Protein AF-A0A926CT12-F1 (afdb_monomer_lite)

Foldseek 3Di:
DPDQPDDDDDPVVVVVLVVLCVVPVDDPDSDPDDPVRVLVVQQVVCVVVVPVDRDDPVVVLLVVLLVCVLVVHDLVVSCSVSVHDPVRSVVSVVVSVVVNVVVVVVVD

Secondary structure (DSSP, 8-state):
---TTPPP--HHHHHHHHHHHHHH--SS-S----HHHHHHHHHHHHHHTT-SS---HHHHHHHHHHHHHHTT--HHHHHHHTT--HHHHHHHHHHHHHHHHHHHHT--

Radius of gyration: 16.95 Å; chains: 1; bounding box: 41×36×42 Å

Sequence (108 aa):
MPVQGQQELDSDWLKLFDLYMTQYSPKTTIFNCTSRNLEYILTDIGEGAGIPFKLSFEVMRWTCAVRDFRAGLEENHIRQKLGLSEISWHETGGKIRKLVEMQTKVQE

Structure (mmCIF, N/CA/C/O backbone):
data_AF-A0A926CT12-F1
#
_entry.id   AF-A0A926CT12-F1
#
loop_
_atom_site.group_PDB
_atom_site.id
_atom_site.type_symbol
_atom_site.label_atom_id
_atom_site.label_alt_id
_atom_site.label_comp_id
_atom_site.label_asym_id
_atom_site.label_entity_id
_atom_site.label_seq_id
_atom_site.pdbx_PDB_ins_code
_atom_site.Cartn_x
_atom_site.Cartn_y
_atom_site.Cartn_z
_atom_site.occupancy
_atom_site.B_iso_or_equiv
_atom_site.auth_seq_id
_atom_site.auth_comp_id
_atom_site.auth_asym_id
_atom_site.auth_atom_id
_atom_site.pdbx_PDB_model_num
ATOM 1 N N . MET A 1 1 ? 12.050 -24.743 5.862 1.00 34.19 1 MET A N 1
ATOM 2 C CA . MET A 1 1 ? 12.026 -23.396 6.473 1.00 34.19 1 MET A CA 1
ATOM 3 C C . MET A 1 1 ? 10.864 -22.639 5.856 1.00 34.19 1 MET A C 1
ATOM 5 O O . MET A 1 1 ? 10.778 -22.675 4.634 1.00 34.19 1 MET A O 1
ATOM 9 N N . PRO A 1 2 ? 9.945 -22.041 6.632 1.00 34.25 2 PRO A N 1
ATOM 10 C CA . PRO A 1 2 ? 8.877 -21.245 6.045 1.00 34.25 2 PRO A CA 1
ATOM 11 C C . PRO A 1 2 ? 9.502 -19.988 5.436 1.00 34.25 2 PRO A C 1
ATOM 13 O O . PRO A 1 2 ? 10.284 -19.294 6.087 1.00 34.25 2 PRO A O 1
ATOM 16 N N . VAL A 1 3 ? 9.203 -19.742 4.166 1.00 43.66 3 VAL A N 1
ATOM 17 C CA . VAL A 1 3 ? 9.628 -18.537 3.457 1.00 43.66 3 VAL A CA 1
ATOM 18 C C . VAL A 1 3 ? 8.859 -17.376 4.087 1.00 43.66 3 VAL A C 1
ATOM 20 O O . VAL A 1 3 ? 7.644 -17.272 3.928 1.00 43.66 3 VAL A O 1
ATOM 23 N N . GLN A 1 4 ? 9.527 -16.547 4.889 1.00 39.00 4 GLN A N 1
ATOM 24 C CA . GLN A 1 4 ? 8.903 -15.345 5.439 1.00 39.00 4 GLN A CA 1
ATOM 25 C C . GLN A 1 4 ? 8.548 -14.418 4.266 1.00 39.00 4 GLN A C 1
ATOM 27 O O . GLN A 1 4 ? 9.439 -14.000 3.531 1.00 39.00 4 GLN A O 1
ATOM 32 N N . GLY A 1 5 ? 7.255 -14.131 4.072 1.00 56.31 5 GLY A N 1
ATOM 33 C CA . GLY A 1 5 ? 6.775 -13.195 3.044 1.00 56.31 5 GLY A CA 1
ATOM 34 C C . GLY A 1 5 ? 5.931 -13.780 1.904 1.00 56.31 5 GLY A C 1
ATOM 35 O O . GLY A 1 5 ? 5.694 -13.073 0.929 1.00 56.31 5 GLY A O 1
ATOM 36 N N . GLN A 1 6 ? 5.459 -15.027 1.987 1.00 58.44 6 GLN A N 1
ATOM 37 C CA . GLN A 1 6 ? 4.514 -15.559 0.999 1.00 58.44 6 GLN A CA 1
ATOM 38 C C . GLN A 1 6 ? 3.088 -15.077 1.304 1.00 58.44 6 GLN A C 1
ATOM 40 O O . GLN A 1 6 ? 2.546 -15.365 2.368 1.00 58.44 6 GLN A O 1
ATOM 45 N N . GLN A 1 7 ? 2.497 -14.331 0.370 1.00 63.59 7 GLN A N 1
ATOM 46 C CA . GLN A 1 7 ? 1.103 -13.899 0.438 1.00 63.59 7 GLN A CA 1
ATOM 47 C C . GLN A 1 7 ? 0.274 -14.765 -0.510 1.00 63.59 7 GLN A C 1
ATOM 49 O O . GLN A 1 7 ? 0.648 -14.945 -1.669 1.00 63.59 7 GLN A O 1
ATOM 54 N N . GLU A 1 8 ? -0.847 -15.292 -0.027 1.00 70.56 8 GLU A N 1
ATOM 55 C CA . GLU A 1 8 ? -1.821 -15.943 -0.898 1.00 70.56 8 GLU A CA 1
ATOM 56 C C . GLU A 1 8 ? -2.444 -14.885 -1.817 1.00 70.56 8 GLU A C 1
ATOM 58 O O . GLU A 1 8 ? -2.873 -13.814 -1.374 1.00 70.56 8 GLU A O 1
ATOM 63 N N . LEU A 1 9 ? -2.419 -15.159 -3.120 1.00 74.12 9 LEU A N 1
ATOM 64 C CA . LEU A 1 9 ? -3.031 -14.323 -4.143 1.00 74.12 9 LEU A CA 1
ATOM 65 C C . LEU A 1 9 ? -4.263 -15.042 -4.672 1.00 74.12 9 LEU A C 1
ATOM 67 O O . LEU A 1 9 ? -4.230 -16.252 -4.895 1.00 74.12 9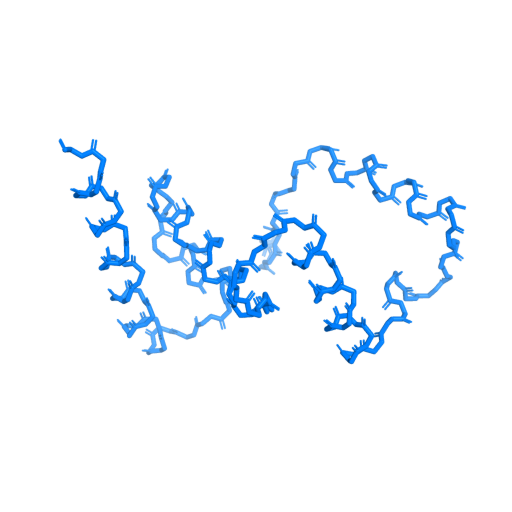 LEU A O 1
ATOM 71 N N . ASP A 1 10 ? -5.330 -14.281 -4.901 1.00 83.56 10 ASP A N 1
ATOM 72 C CA . ASP A 1 10 ? -6.481 -14.784 -5.642 1.00 83.56 10 ASP A CA 1
ATOM 73 C C . ASP A 1 10 ? -6.020 -15.314 -7.009 1.00 83.56 10 ASP A C 1
ATOM 75 O O . ASP A 1 10 ? -5.203 -14.687 -7.685 1.00 83.56 10 ASP A O 1
ATOM 79 N N . SER A 1 11 ? -6.553 -16.461 -7.419 1.00 84.69 11 SER A N 1
ATOM 80 C CA . SER A 1 11 ? -6.298 -17.069 -8.724 1.00 84.69 11 SER A CA 1
ATOM 81 C C . SER A 1 11 ? -6.533 -16.121 -9.907 1.00 84.69 11 SER A C 1
ATOM 83 O O . SER A 1 11 ? -5.864 -16.248 -10.935 1.00 84.69 11 SER A O 1
ATOM 85 N N . ASP A 1 12 ? -7.421 -15.134 -9.767 1.00 88.62 12 ASP A N 1
ATOM 86 C CA . ASP A 1 12 ? -7.655 -14.127 -10.802 1.00 88.62 12 ASP A CA 1
ATOM 87 C C . ASP A 1 12 ? -6.428 -13.233 -11.055 1.00 88.62 12 ASP A C 1
ATOM 89 O O . ASP A 1 12 ? -6.241 -12.748 -12.176 1.00 88.62 12 ASP A O 1
ATOM 93 N N . TRP A 1 13 ? -5.520 -13.090 -10.081 1.00 89.12 13 TRP A N 1
ATOM 94 C CA . TRP A 1 13 ? -4.244 -12.398 -10.288 1.00 89.12 13 TRP A CA 1
ATOM 95 C C . TRP A 1 13 ? -3.344 -13.108 -11.291 1.00 89.12 13 TRP A C 1
ATOM 97 O O . TRP A 1 13 ? -2.639 -12.433 -12.038 1.00 89.12 13 TRP A O 1
ATOM 107 N N . LEU A 1 14 ? -3.374 -14.444 -11.343 1.00 90.06 14 LEU A N 1
ATOM 108 C CA . LEU A 1 14 ? -2.573 -15.201 -12.307 1.00 90.06 14 LEU A CA 1
ATOM 109 C C . LEU A 1 14 ? -3.048 -14.923 -13.735 1.00 90.06 14 LEU A C 1
ATOM 111 O O . LEU A 1 14 ? -2.232 -14.657 -14.610 1.00 90.06 14 LEU A O 1
ATOM 115 N N . LYS A 1 15 ? -4.369 -14.855 -13.944 1.00 91.88 15 LYS A N 1
ATOM 116 C CA . LYS A 1 15 ? -4.949 -14.496 -15.247 1.00 91.88 15 LYS A CA 1
ATOM 117 C C . LYS A 1 15 ? -4.529 -13.090 -15.678 1.00 91.88 15 LYS A C 1
ATOM 119 O O . LYS A 1 15 ? -4.158 -12.879 -16.830 1.00 91.88 15 LYS A O 1
ATOM 124 N N . LEU A 1 16 ? -4.572 -12.122 -14.758 1.00 91.75 16 LEU A N 1
ATOM 125 C CA . LEU A 1 16 ? -4.152 -10.750 -15.047 1.00 91.75 16 LEU A CA 1
ATOM 126 C C . LEU A 1 16 ? -2.647 -10.665 -15.337 1.00 91.75 16 LEU A C 1
ATOM 128 O O . LEU A 1 16 ? -2.230 -9.925 -16.227 1.00 91.75 16 LEU A O 1
ATOM 132 N N . PHE A 1 17 ? -1.838 -11.436 -14.611 1.00 91.69 17 PHE A N 1
ATOM 133 C CA . PHE A 1 17 ? -0.402 -11.520 -14.838 1.00 91.69 17 PHE A CA 1
ATOM 134 C C . PHE A 1 17 ? -0.079 -12.094 -16.222 1.00 91.69 17 PHE A C 1
ATOM 136 O O . PHE A 1 17 ? 0.725 -11.507 -16.940 1.00 91.69 17 PHE A O 1
ATOM 143 N N . ASP A 1 18 ? -0.751 -13.162 -16.651 1.00 92.19 18 ASP A N 1
ATOM 144 C CA . ASP A 1 18 ? -0.552 -13.742 -17.984 1.00 92.19 18 ASP A CA 1
ATOM 145 C C . ASP A 1 18 ? -0.904 -12.750 -19.105 1.00 92.19 18 ASP A C 1
ATOM 147 O O . ASP A 1 18 ? -0.167 -12.615 -20.091 1.00 92.19 18 ASP A O 1
ATOM 151 N N . LEU A 1 19 ? -1.994 -11.990 -18.936 1.00 94.25 19 LEU A N 1
ATOM 152 C CA . LEU A 1 19 ? -2.363 -10.903 -19.848 1.00 94.25 19 LEU A CA 1
ATOM 153 C C . LEU A 1 19 ? -1.285 -9.812 -19.884 1.00 94.25 19 LEU A C 1
ATOM 155 O O . LEU A 1 19 ? -0.887 -9.372 -20.964 1.00 94.25 19 LEU A O 1
ATOM 159 N N . TYR A 1 20 ? -0.767 -9.416 -18.720 1.00 93.25 20 TYR A N 1
ATOM 160 C CA . TYR A 1 20 ? 0.313 -8.437 -18.613 1.00 93.25 20 TYR A CA 1
ATOM 161 C C . TYR A 1 20 ? 1.591 -8.915 -19.318 1.00 93.25 20 TYR A C 1
ATOM 163 O O . TYR A 1 20 ? 2.189 -8.170 -20.098 1.00 93.25 20 TYR A O 1
ATOM 171 N N . MET A 1 21 ? 1.990 -10.171 -19.102 1.00 93.06 21 MET A N 1
ATOM 172 C CA . MET A 1 21 ? 3.164 -10.767 -19.744 1.00 93.06 21 MET A CA 1
ATOM 173 C C . MET A 1 21 ? 2.997 -10.841 -21.264 1.00 93.06 21 MET A C 1
ATOM 175 O O . MET A 1 21 ? 3.938 -10.535 -21.996 1.00 93.06 21 MET A O 1
ATOM 179 N N . THR A 1 22 ? 1.793 -11.162 -21.744 1.00 94.00 22 THR A N 1
ATOM 180 C CA . THR A 1 22 ? 1.472 -11.165 -23.179 1.00 94.00 22 THR A CA 1
ATOM 181 C C . THR A 1 22 ? 1.568 -9.762 -23.778 1.00 94.00 22 THR A C 1
ATOM 183 O O . THR A 1 22 ? 2.138 -9.587 -24.852 1.00 94.00 22 THR A O 1
ATOM 186 N N . GLN A 1 23 ? 1.050 -8.749 -23.079 1.00 94.19 23 GLN A N 1
ATOM 187 C CA . GLN A 1 23 ? 1.002 -7.375 -23.576 1.00 94.19 23 GLN A CA 1
ATOM 188 C C . GLN A 1 23 ? 2.369 -6.677 -23.566 1.00 94.19 23 GLN A C 1
ATOM 190 O O . GLN A 1 23 ? 2.692 -5.957 -24.510 1.00 94.19 23 GLN A O 1
ATOM 195 N N . TYR A 1 24 ? 3.163 -6.862 -22.509 1.00 90.56 24 TYR A N 1
ATOM 196 C CA . TYR A 1 24 ? 4.386 -6.080 -22.289 1.00 90.56 24 TYR A CA 1
ATOM 197 C C . TYR A 1 24 ? 5.682 -6.887 -22.427 1.00 90.56 24 TYR A C 1
ATOM 199 O O . TYR A 1 24 ? 6.742 -6.288 -22.605 1.00 90.56 24 TYR A O 1
ATOM 207 N N . SER A 1 25 ? 5.618 -8.224 -22.364 1.00 89.56 25 SER A N 1
ATOM 208 C CA . SER A 1 25 ? 6.765 -9.141 -22.501 1.00 89.56 25 SER A CA 1
ATOM 209 C C . SER A 1 25 ? 8.036 -8.685 -21.751 1.00 89.56 25 SER A C 1
ATOM 211 O O . SER A 1 25 ? 9.114 -8.580 -22.353 1.00 89.56 25 SER A O 1
ATOM 213 N N . PRO A 1 26 ? 7.944 -8.379 -20.440 1.00 89.44 26 PRO A N 1
ATOM 214 C CA . PRO A 1 26 ? 9.096 -7.935 -19.664 1.00 89.44 26 PRO A CA 1
ATOM 215 C C . PRO A 1 26 ? 10.156 -9.044 -19.588 1.00 89.44 26 PRO A C 1
ATOM 217 O O . PRO A 1 26 ? 9.842 -10.213 -19.380 1.00 89.44 26 PRO A O 1
ATOM 220 N N . LYS A 1 27 ? 11.433 -8.678 -19.751 1.00 86.00 27 LYS A N 1
ATOM 221 C CA . LYS A 1 27 ? 12.544 -9.650 -19.819 1.00 86.00 27 LYS A CA 1
ATOM 222 C C . LYS A 1 27 ? 13.258 -9.882 -18.490 1.00 86.00 27 LYS A C 1
ATOM 224 O O . LYS A 1 27 ? 13.756 -10.975 -18.253 1.00 86.00 27 LYS A O 1
ATOM 229 N N . THR A 1 28 ? 13.363 -8.850 -17.657 1.00 86.62 28 THR A N 1
ATOM 230 C CA . THR A 1 28 ? 14.178 -8.874 -16.428 1.00 86.62 28 THR A CA 1
ATOM 231 C C . THR A 1 28 ? 13.393 -8.395 -15.215 1.00 86.62 28 THR A C 1
ATOM 233 O O . THR A 1 28 ? 13.325 -9.097 -14.213 1.00 86.62 28 THR A O 1
ATOM 236 N N . THR A 1 29 ? 12.760 -7.228 -15.314 1.00 87.25 29 THR A N 1
ATOM 237 C CA . THR A 1 29 ? 11.931 -6.647 -14.252 1.00 87.25 29 THR A CA 1
ATOM 238 C C . THR A 1 29 ? 10.470 -6.702 -14.667 1.00 87.25 29 THR A C 1
ATOM 240 O O . THR A 1 29 ? 10.126 -6.129 -15.699 1.00 87.25 29 THR A O 1
ATOM 243 N N . ILE A 1 30 ? 9.625 -7.355 -13.857 1.00 88.62 30 ILE A N 1
ATOM 244 C CA . ILE A 1 30 ? 8.187 -7.508 -14.138 1.00 88.62 30 ILE A CA 1
ATOM 245 C C . ILE A 1 30 ? 7.537 -6.136 -14.341 1.00 88.62 30 ILE A C 1
ATOM 247 O O . ILE A 1 30 ? 6.949 -5.898 -15.384 1.00 88.62 30 ILE A O 1
ATOM 251 N N . PHE A 1 31 ? 7.717 -5.210 -13.395 1.00 88.62 31 PHE A N 1
ATOM 252 C CA . PHE A 1 31 ? 7.221 -3.837 -13.502 1.00 88.62 31 PHE A CA 1
ATOM 253 C C . PHE A 1 31 ? 8.389 -2.862 -13.662 1.00 88.62 31 PHE A C 1
ATOM 255 O O . PHE A 1 31 ? 8.987 -2.430 -12.677 1.00 88.62 31 PHE A O 1
ATOM 262 N N . ASN A 1 32 ? 8.729 -2.498 -14.900 1.00 85.94 32 ASN A N 1
ATOM 263 C CA . ASN A 1 32 ? 9.757 -1.487 -15.178 1.00 85.94 32 ASN A CA 1
ATOM 264 C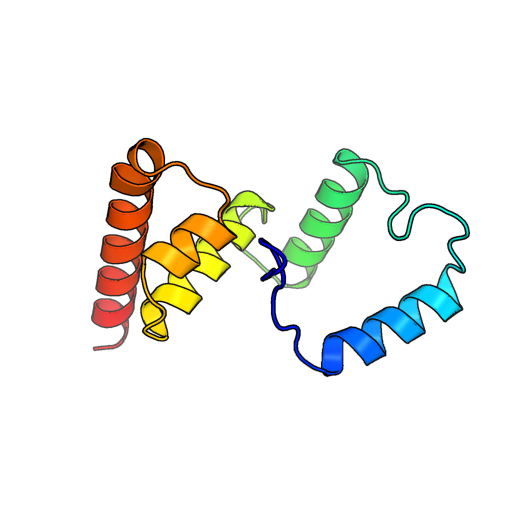 C . ASN A 1 32 ? 9.181 -0.057 -15.118 1.00 85.94 32 ASN A C 1
ATOM 266 O O . ASN A 1 32 ? 9.259 0.708 -16.079 1.00 85.94 32 ASN A O 1
ATOM 270 N N . CYS A 1 33 ? 8.552 0.281 -13.993 1.00 87.19 33 CYS A N 1
ATOM 271 C CA . CYS A 1 33 ? 7.913 1.572 -13.754 1.00 87.19 33 CYS A CA 1
ATOM 272 C C . CYS A 1 33 ? 8.687 2.353 -12.688 1.00 87.19 33 CYS A C 1
ATOM 274 O O . CYS A 1 33 ? 9.173 1.789 -11.709 1.00 87.19 33 CYS A O 1
ATOM 276 N N . THR A 1 34 ? 8.768 3.674 -12.843 1.00 91.56 34 THR A N 1
ATOM 277 C CA . THR A 1 34 ? 9.263 4.548 -11.770 1.00 91.56 34 THR A CA 1
ATOM 278 C C . THR A 1 34 ? 8.156 4.795 -10.746 1.00 91.56 34 THR A C 1
ATOM 280 O O . THR A 1 34 ? 6.974 4.737 -11.090 1.00 91.56 34 THR A O 1
ATOM 283 N N . SER A 1 35 ? 8.509 5.162 -9.508 1.00 90.38 35 SER A N 1
ATOM 284 C CA . SER A 1 35 ? 7.513 5.521 -8.484 1.00 90.38 35 SER A CA 1
ATOM 285 C C . SER A 1 35 ? 6.553 6.607 -8.977 1.00 90.38 35 SER A C 1
ATOM 287 O O . SER A 1 35 ? 5.353 6.518 -8.763 1.00 90.38 35 SER A O 1
ATOM 289 N N . ARG A 1 36 ? 7.061 7.595 -9.725 1.00 91.75 36 ARG A N 1
ATOM 290 C CA . ARG A 1 36 ? 6.235 8.655 -10.315 1.00 91.75 36 ARG A CA 1
ATOM 291 C C . ARG A 1 36 ? 5.243 8.117 -11.350 1.00 91.75 36 ARG A C 1
ATOM 293 O O . ARG A 1 36 ? 4.105 8.567 -11.378 1.00 91.75 36 ARG A O 1
ATOM 300 N N . ASN A 1 37 ? 5.662 7.180 -12.201 1.00 93.38 37 ASN A N 1
ATOM 301 C CA . ASN A 1 37 ? 4.763 6.581 -13.186 1.00 93.38 37 ASN A CA 1
ATOM 302 C C . ASN A 1 37 ? 3.624 5.810 -12.507 1.00 93.38 37 ASN A C 1
ATOM 304 O O . ASN A 1 37 ? 2.478 5.952 -12.918 1.00 93.38 37 ASN A O 1
ATOM 308 N N . LEU A 1 38 ? 3.924 5.076 -11.434 1.00 93.38 38 LEU A N 1
ATOM 309 C CA . LEU A 1 38 ? 2.911 4.375 -10.647 1.00 93.38 38 LEU A CA 1
ATOM 310 C C . LEU A 1 38 ? 1.928 5.336 -9.963 1.00 93.38 38 LEU A C 1
ATOM 312 O O . LEU A 1 38 ? 0.732 5.066 -9.949 1.00 93.38 38 LEU A O 1
ATOM 316 N N . GLU A 1 39 ? 2.404 6.472 -9.452 1.00 93.62 39 GLU A N 1
ATOM 317 C CA . GLU A 1 39 ? 1.542 7.518 -8.881 1.00 93.62 39 GLU A CA 1
ATOM 318 C C . GLU A 1 39 ? 0.596 8.134 -9.924 1.00 93.62 39 GLU A C 1
ATOM 320 O O . GLU A 1 39 ? -0.570 8.381 -9.616 1.00 93.62 39 GLU A O 1
ATOM 325 N N . TYR A 1 40 ? 1.059 8.355 -11.162 1.00 93.69 40 TYR A N 1
ATOM 326 C CA . TYR A 1 40 ? 0.188 8.834 -12.244 1.00 93.69 40 TYR A CA 1
ATOM 327 C C . TYR A 1 40 ? -0.879 7.806 -12.607 1.00 93.69 40 TYR A C 1
ATOM 329 O O . TYR A 1 40 ? -2.057 8.140 -12.594 1.00 93.69 40 TYR A O 1
ATOM 337 N N . ILE A 1 41 ? -0.481 6.547 -12.821 1.00 93.88 41 ILE A N 1
ATOM 338 C CA . ILE A 1 41 ? -1.425 5.456 -13.100 1.00 93.88 41 ILE A CA 1
ATOM 339 C C . ILE A 1 41 ? -2.478 5.369 -11.988 1.00 93.88 41 ILE A C 1
ATOM 341 O O . ILE A 1 41 ? -3.666 5.232 -12.263 1.00 93.88 41 ILE A O 1
ATOM 345 N N . LEU A 1 42 ? -2.057 5.475 -10.725 1.00 95.12 42 LEU A N 1
ATOM 346 C CA . LEU A 1 42 ? -2.974 5.406 -9.594 1.00 95.12 42 LEU A CA 1
ATOM 347 C C . LEU A 1 42 ? -3.925 6.607 -9.523 1.00 95.12 42 LEU A C 1
ATOM 349 O O . LEU A 1 42 ? -5.089 6.440 -9.160 1.00 95.12 42 LEU A O 1
ATOM 353 N N . THR A 1 43 ? -3.439 7.797 -9.875 1.00 93.94 43 THR A N 1
ATOM 354 C CA . THR A 1 43 ? -4.260 9.010 -9.945 1.00 93.94 43 THR A CA 1
ATOM 355 C C . THR A 1 43 ? -5.338 8.857 -11.016 1.00 93.94 43 THR A C 1
ATOM 357 O O . THR A 1 43 ? -6.513 9.016 -10.698 1.00 93.94 43 THR A O 1
ATOM 360 N N . ASP A 1 44 ? -4.964 8.429 -12.226 1.00 95.50 44 ASP A N 1
ATOM 361 C CA . ASP A 1 44 ? -5.898 8.222 -13.340 1.00 95.50 44 ASP A CA 1
ATOM 362 C C . ASP A 1 44 ? -6.965 7.166 -12.997 1.00 95.50 44 ASP A C 1
ATOM 364 O O . ASP A 1 44 ? -8.149 7.344 -13.287 1.00 95.50 44 ASP A O 1
ATOM 368 N N . ILE A 1 45 ? -6.571 6.078 -12.322 1.00 96.25 45 ILE A N 1
ATOM 369 C CA . ILE A 1 45 ? -7.508 5.060 -11.818 1.00 96.25 45 ILE A CA 1
ATOM 370 C C . ILE A 1 45 ? -8.472 5.670 -10.793 1.00 96.25 45 ILE A C 1
ATOM 372 O O . ILE A 1 45 ? -9.669 5.388 -10.835 1.00 96.25 45 ILE A O 1
ATOM 376 N N . GLY A 1 46 ? -7.967 6.489 -9.868 1.00 95.50 46 GLY A N 1
ATOM 377 C CA . GLY A 1 46 ? -8.783 7.141 -8.845 1.00 95.50 46 GLY A CA 1
ATOM 378 C C . GLY A 1 46 ? -9.812 8.103 -9.436 1.00 95.50 46 GLY A C 1
ATOM 379 O O . GLY A 1 46 ? -10.982 8.055 -9.054 1.00 95.50 46 GLY A O 1
ATOM 380 N N . GLU A 1 47 ? -9.395 8.923 -10.402 1.00 95.44 47 GLU A N 1
ATOM 381 C CA . GLU A 1 47 ? -10.272 9.840 -11.135 1.00 95.44 47 GLU A CA 1
ATOM 382 C C . GLU A 1 47 ? -11.314 9.078 -11.962 1.00 95.44 47 GLU A C 1
ATOM 384 O O . GLU A 1 47 ? -12.508 9.364 -11.862 1.00 95.44 47 GLU A O 1
ATOM 389 N N . GLY A 1 48 ? -10.894 8.049 -12.706 1.00 96.69 48 GLY A N 1
ATOM 390 C CA . GLY A 1 48 ? -11.792 7.202 -13.495 1.00 96.69 48 GLY A CA 1
ATOM 391 C C . GLY A 1 48 ? -12.810 6.427 -12.651 1.00 96.69 48 GLY A C 1
ATOM 392 O O . GLY A 1 48 ? -13.917 6.158 -13.113 1.00 96.69 48 GLY A O 1
ATOM 393 N N . ALA A 1 49 ? -12.468 6.106 -11.401 1.00 96.50 49 ALA A N 1
ATOM 394 C CA . ALA A 1 49 ? -13.368 5.480 -10.435 1.00 96.50 49 ALA A CA 1
ATOM 395 C C . ALA A 1 49 ? -14.260 6.484 -9.673 1.00 96.50 49 ALA A C 1
ATOM 397 O O . ALA A 1 49 ? -15.092 6.063 -8.869 1.00 96.50 49 ALA A O 1
ATOM 398 N N . GLY A 1 50 ? -14.097 7.796 -9.893 1.00 95.81 50 GLY A N 1
ATOM 399 C CA . GLY A 1 50 ? -14.871 8.839 -9.215 1.00 95.81 50 GLY A CA 1
ATOM 400 C C . GLY A 1 50 ? -14.538 9.000 -7.728 1.00 95.81 50 GLY A C 1
ATOM 401 O O . GLY A 1 50 ? -15.399 9.400 -6.943 1.00 95.81 50 GLY A O 1
ATOM 402 N N . ILE A 1 51 ? -13.312 8.668 -7.310 1.00 95.06 51 ILE A N 1
ATOM 403 C CA . ILE A 1 51 ? -12.890 8.806 -5.912 1.00 95.06 51 ILE A CA 1
ATOM 404 C C . ILE A 1 51 ? -12.697 10.302 -5.601 1.00 95.06 51 ILE A C 1
ATOM 406 O O . ILE A 1 51 ? -11.905 10.966 -6.265 1.00 95.06 51 ILE A O 1
ATOM 410 N N . PRO A 1 52 ? -13.378 10.860 -4.580 1.00 93.31 52 PRO A N 1
ATOM 411 C CA . PRO A 1 52 ? -13.442 12.311 -4.361 1.00 93.31 52 PRO A CA 1
ATOM 412 C C . PRO A 1 52 ? -12.167 12.911 -3.745 1.00 93.31 52 PRO A C 1
ATOM 414 O O . PRO A 1 52 ? -12.126 14.095 -3.416 1.00 93.31 52 PRO A O 1
ATOM 417 N N . PHE A 1 53 ? -11.135 12.100 -3.536 1.00 91.88 53 PHE A N 1
ATOM 418 C CA . PHE A 1 53 ? -9.859 12.500 -2.961 1.00 91.88 53 PHE A CA 1
ATOM 419 C C . PHE A 1 53 ? -8.716 11.816 -3.711 1.00 91.88 53 PHE A C 1
ATOM 421 O O . PHE A 1 53 ? -8.910 10.813 -4.397 1.00 91.88 53 PHE A O 1
ATOM 428 N N . LYS A 1 54 ? -7.495 12.333 -3.545 1.00 89.50 54 LYS A N 1
ATOM 429 C CA . LYS A 1 54 ? -6.311 11.756 -4.184 1.00 89.50 54 LYS A CA 1
ATOM 430 C C . LYS A 1 54 ? -6.048 10.338 -3.668 1.00 89.50 54 LYS A C 1
ATOM 432 O O . LYS A 1 54 ? -5.624 10.162 -2.524 1.00 89.50 54 LYS A O 1
ATOM 437 N N . LEU A 1 55 ? -6.257 9.342 -4.525 1.00 94.06 55 LEU A N 1
ATOM 438 C CA . LEU A 1 55 ? -5.893 7.960 -4.240 1.00 94.06 55 LEU A CA 1
ATOM 439 C C . LEU A 1 55 ? -4.362 7.834 -4.167 1.00 94.06 55 LEU A C 1
ATOM 441 O O . LEU A 1 55 ? -3.651 8.335 -5.033 1.00 94.06 55 LEU A O 1
ATOM 445 N N . SER A 1 56 ? -3.855 7.178 -3.123 1.00 93.19 56 SER A N 1
ATOM 446 C CA . SER A 1 56 ? -2.420 6.945 -2.921 1.00 93.19 56 SER A CA 1
ATOM 447 C C . SER A 1 56 ? -2.149 5.506 -2.491 1.00 93.19 56 SER A C 1
ATOM 449 O O . SER A 1 56 ? -3.029 4.827 -1.948 1.00 93.19 56 SER A O 1
ATOM 451 N N . PHE A 1 57 ? -0.914 5.037 -2.690 1.00 93.50 57 PHE A N 1
ATOM 452 C CA . PHE A 1 57 ? -0.506 3.700 -2.245 1.00 93.50 57 PHE A CA 1
ATOM 453 C C . PHE A 1 57 ? -0.644 3.526 -0.732 1.00 93.50 57 PHE A C 1
ATOM 455 O O . PHE A 1 57 ? -0.987 2.441 -0.263 1.00 93.50 57 PHE A O 1
ATOM 462 N N . GLU A 1 58 ? -0.431 4.596 0.036 1.00 91.50 58 GLU A N 1
ATOM 463 C CA . GLU A 1 58 ? -0.658 4.578 1.477 1.00 91.50 58 GLU A CA 1
ATOM 464 C C . GLU A 1 58 ? -2.136 4.327 1.797 1.00 91.50 58 GLU A C 1
ATOM 466 O O . GLU A 1 58 ? -2.440 3.415 2.566 1.00 91.50 58 GLU A O 1
ATOM 471 N N . VAL A 1 59 ? -3.066 5.045 1.153 1.00 92.88 59 VAL A N 1
ATOM 472 C CA . VAL A 1 59 ? -4.508 4.826 1.356 1.00 92.88 59 VAL A CA 1
ATOM 473 C C . VAL A 1 59 ? -4.904 3.393 1.002 1.00 92.88 59 VAL A C 1
ATOM 475 O O . VAL A 1 59 ? -5.638 2.755 1.760 1.00 92.88 59 VAL A O 1
ATOM 478 N N . MET A 1 60 ? -4.398 2.848 -0.109 1.00 94.12 60 MET A N 1
ATOM 479 C CA . MET A 1 60 ? -4.656 1.453 -0.485 1.00 94.12 60 MET A CA 1
ATOM 480 C C . MET A 1 60 ? -4.131 0.471 0.567 1.00 94.12 60 MET A C 1
ATOM 482 O O . MET A 1 60 ? -4.827 -0.482 0.925 1.00 94.12 60 MET A O 1
ATOM 486 N N . ARG A 1 61 ? -2.930 0.714 1.103 1.00 93.19 61 ARG A N 1
ATOM 487 C CA . ARG A 1 61 ? -2.309 -0.137 2.124 1.00 93.19 61 ARG A CA 1
ATOM 488 C C . ARG A 1 61 ? -3.094 -0.123 3.436 1.00 93.19 61 ARG A C 1
ATOM 490 O O . ARG A 1 61 ? -3.348 -1.187 3.998 1.00 93.19 61 ARG A O 1
ATOM 497 N N . TRP A 1 62 ? -3.542 1.052 3.880 1.00 93.94 62 TRP A N 1
ATOM 498 C CA . TRP A 1 62 ? -4.434 1.191 5.034 1.00 93.94 62 TRP A CA 1
ATOM 499 C C . TRP A 1 62 ? -5.782 0.511 4.797 1.00 93.94 62 TRP A C 1
ATOM 501 O O . TRP A 1 62 ? -6.258 -0.222 5.657 1.00 93.94 62 TRP A O 1
ATOM 511 N N . THR A 1 63 ? -6.370 0.694 3.613 1.00 93.81 63 THR A N 1
ATOM 512 C CA . THR A 1 63 ? -7.649 0.067 3.244 1.00 93.81 63 THR A CA 1
ATOM 513 C C . THR A 1 63 ? -7.545 -1.457 3.287 1.00 93.81 63 THR A C 1
ATOM 515 O O . THR A 1 63 ? -8.438 -2.116 3.811 1.00 93.81 63 THR A O 1
ATOM 518 N N . CYS A 1 64 ? -6.440 -2.020 2.791 1.00 93.00 64 CYS A N 1
ATOM 519 C CA . CYS A 1 64 ? -6.148 -3.450 2.870 1.00 93.00 64 CYS A CA 1
ATOM 520 C C . CYS A 1 64 ? -6.077 -3.927 4.330 1.00 93.00 64 CYS A C 1
ATOM 522 O O . CYS A 1 64 ? -6.810 -4.835 4.709 1.00 93.00 64 CYS A O 1
ATOM 524 N N . ALA A 1 65 ? -5.294 -3.253 5.178 1.00 94.69 65 ALA A N 1
ATOM 525 C CA . ALA A 1 65 ? -5.145 -3.636 6.583 1.00 94.69 65 ALA A CA 1
ATOM 526 C C . ALA A 1 65 ? -6.452 -3.537 7.390 1.00 94.69 65 ALA A C 1
ATOM 528 O O . ALA A 1 65 ? -6.742 -4.400 8.215 1.00 94.69 65 ALA A O 1
ATOM 529 N N . VAL A 1 66 ? -7.265 -2.509 7.132 1.00 95.69 66 VAL A N 1
ATOM 530 C CA . VAL A 1 66 ? -8.591 -2.343 7.747 1.00 95.69 66 VAL A CA 1
ATOM 531 C C . VAL A 1 66 ? -9.540 -3.462 7.313 1.00 95.69 66 VAL A C 1
ATOM 533 O O . VAL A 1 66 ? -10.271 -3.997 8.144 1.00 95.69 66 VAL A O 1
ATOM 536 N N . ARG A 1 67 ? -9.520 -3.855 6.031 1.00 93.94 67 ARG A N 1
ATOM 537 C CA . ARG A 1 67 ? -10.330 -4.974 5.521 1.00 93.94 67 ARG A CA 1
ATOM 538 C C . ARG A 1 67 ? -9.905 -6.307 6.130 1.00 93.94 67 ARG A C 1
ATOM 540 O O . ARG A 1 67 ? -10.784 -7.061 6.531 1.00 93.94 67 ARG A O 1
ATOM 547 N N . ASP A 1 68 ? -8.603 -6.557 6.232 1.00 93.81 68 ASP A N 1
ATOM 548 C CA . ASP A 1 68 ? -8.057 -7.768 6.852 1.00 93.81 68 ASP A CA 1
ATOM 549 C C . ASP A 1 68 ? -8.461 -7.860 8.330 1.00 93.81 68 ASP A C 1
ATOM 551 O O . ASP A 1 68 ? -8.976 -8.886 8.770 1.00 93.81 68 ASP A O 1
ATOM 555 N N . PHE A 1 69 ? -8.311 -6.766 9.087 1.00 94.50 69 PHE A N 1
ATOM 556 C CA . PHE A 1 69 ? -8.708 -6.727 10.497 1.00 94.50 69 PHE A CA 1
ATOM 557 C C . PHE A 1 69 ? -10.213 -6.962 10.662 1.00 94.50 69 PHE A C 1
ATOM 559 O O . PHE A 1 69 ? -10.638 -7.754 11.498 1.00 94.50 69 PHE A O 1
ATOM 566 N N . ARG A 1 70 ? -11.036 -6.330 9.817 1.00 93.19 70 ARG A N 1
ATOM 567 C CA . ARG A 1 70 ? -12.493 -6.527 9.813 1.00 93.19 70 ARG A CA 1
ATOM 568 C C . ARG A 1 70 ? -12.898 -7.956 9.437 1.00 93.19 70 ARG A C 1
ATOM 570 O O . ARG A 1 70 ? -13.927 -8.428 9.904 1.00 93.19 70 ARG A O 1
ATOM 577 N N . ALA A 1 71 ? -12.108 -8.634 8.608 1.00 91.38 71 ALA A N 1
ATOM 578 C CA . ALA A 1 71 ? -12.303 -10.040 8.263 1.00 91.38 71 ALA A CA 1
ATOM 579 C C . ALA A 1 71 ? -11.828 -11.009 9.366 1.00 91.38 71 ALA A C 1
ATOM 581 O O . ALA A 1 71 ? -11.940 -12.220 9.193 1.00 91.38 71 ALA A O 1
ATOM 582 N N . GLY A 1 72 ? -11.324 -10.495 10.494 1.00 91.62 72 GLY A N 1
ATOM 583 C CA . GLY A 1 72 ? -10.900 -11.297 11.640 1.00 91.62 72 GLY A CA 1
ATOM 584 C C . GLY A 1 72 ? -9.501 -11.894 11.502 1.00 91.62 72 GLY A C 1
ATOM 585 O O . GLY A 1 72 ? -9.188 -12.849 12.207 1.00 91.62 72 GLY A O 1
ATOM 586 N N . LEU A 1 73 ? -8.656 -11.372 10.602 1.00 92.75 73 LEU A N 1
ATOM 587 C CA . LEU A 1 73 ? -7.264 -11.814 10.524 1.00 92.75 73 LEU A CA 1
ATOM 588 C C . LEU A 1 73 ? -6.493 -11.386 11.780 1.00 92.75 73 LEU A C 1
ATOM 590 O O . LEU A 1 73 ? -6.662 -10.279 12.292 1.00 92.75 73 LEU A O 1
ATOM 594 N N . GLU A 1 74 ? -5.586 -12.255 12.225 1.00 93.31 74 GLU A N 1
ATOM 595 C CA . GLU A 1 74 ? -4.733 -12.017 13.389 1.00 93.31 74 GLU A CA 1
ATOM 596 C C . GLU A 1 74 ? -3.879 -10.748 13.241 1.00 93.31 74 GLU A C 1
ATOM 598 O O . GLU A 1 74 ? -3.205 -10.538 12.227 1.00 93.31 74 GLU A O 1
ATOM 603 N N . GLU A 1 75 ? -3.824 -9.923 14.290 1.00 93.06 75 GLU A N 1
ATOM 604 C CA . GLU A 1 75 ? -3.105 -8.639 14.269 1.00 93.06 75 GLU A CA 1
ATOM 605 C C . GLU A 1 75 ? -1.626 -8.788 13.898 1.00 93.06 75 GLU A C 1
ATOM 607 O O . GLU A 1 75 ? -1.080 -7.995 13.130 1.00 93.06 75 GLU A O 1
ATOM 612 N N . ASN A 1 76 ? -0.975 -9.840 14.400 1.00 92.44 76 ASN A N 1
ATOM 613 C CA . ASN A 1 76 ? 0.421 -10.122 14.076 1.00 92.44 76 ASN A CA 1
ATOM 614 C C . ASN A 1 76 ? 0.628 -10.436 12.590 1.00 92.44 76 ASN A C 1
ATOM 616 O O . ASN A 1 76 ? 1.669 -10.078 12.037 1.00 92.44 76 ASN A O 1
ATOM 620 N N . HIS A 1 77 ? -0.353 -11.059 11.935 1.00 91.50 77 HIS A N 1
ATOM 621 C CA . HIS A 1 77 ? -0.299 -11.317 10.501 1.00 91.50 77 HIS A CA 1
ATOM 622 C C . HIS A 1 77 ? -0.404 -10.006 9.712 1.00 91.50 77 HIS A C 1
ATOM 624 O O . HIS A 1 77 ? 0.418 -9.735 8.836 1.00 91.50 77 HIS A O 1
ATOM 630 N N . ILE A 1 78 ? -1.347 -9.136 10.085 1.00 93.12 78 ILE A N 1
ATOM 631 C CA . ILE A 1 78 ? -1.530 -7.818 9.458 1.00 93.12 78 ILE A CA 1
ATOM 632 C C . ILE A 1 78 ? -0.278 -6.951 9.647 1.00 93.12 78 ILE A C 1
ATOM 634 O O . ILE A 1 78 ? 0.211 -6.343 8.693 1.00 93.12 78 ILE A O 1
ATOM 638 N N . ARG A 1 79 ? 0.307 -6.945 10.850 1.00 94.38 79 ARG A N 1
ATOM 639 C CA . ARG A 1 79 ? 1.566 -6.249 11.148 1.00 94.38 79 ARG A CA 1
ATOM 640 C C . ARG A 1 79 ? 2.700 -6.684 10.220 1.00 94.38 79 ARG A C 1
ATOM 642 O O . ARG A 1 79 ? 3.403 -5.834 9.671 1.00 94.38 79 ARG A O 1
ATOM 649 N N . GLN A 1 80 ? 2.883 -7.996 10.058 1.00 92.06 80 GLN A N 1
ATOM 650 C CA . GLN A 1 80 ? 3.914 -8.561 9.185 1.00 92.06 80 GLN A CA 1
ATOM 651 C C . GLN A 1 80 ? 3.659 -8.204 7.718 1.00 92.06 80 GLN A C 1
ATOM 653 O O . GLN A 1 80 ? 4.586 -7.769 7.039 1.00 92.06 80 GLN A O 1
ATOM 658 N N . LYS A 1 81 ? 2.406 -8.277 7.251 1.00 90.38 81 LYS A N 1
ATOM 659 C CA . LYS A 1 81 ? 1.998 -7.868 5.894 1.00 90.38 81 LYS A CA 1
ATOM 660 C C . L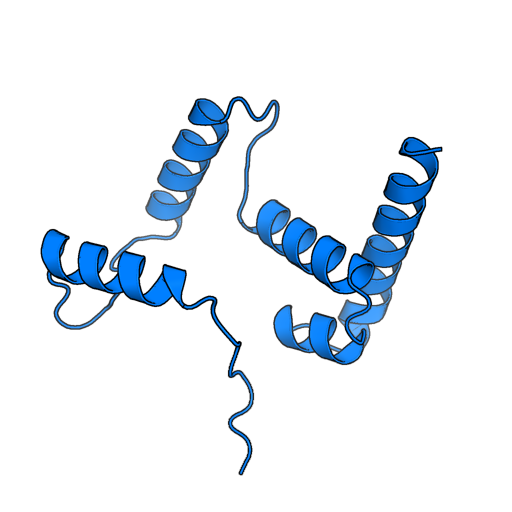YS A 1 81 ? 2.266 -6.382 5.619 1.00 90.38 81 LYS A C 1
ATOM 662 O O . LYS A 1 81 ? 2.664 -5.998 4.518 1.00 90.38 81 LYS A O 1
ATOM 667 N N . LEU A 1 82 ? 2.107 -5.528 6.629 1.00 91.75 82 LEU A N 1
ATOM 668 C CA . LEU A 1 82 ? 2.476 -4.113 6.547 1.00 91.75 82 LEU A CA 1
ATOM 669 C C . LEU A 1 82 ? 3.988 -3.862 6.656 1.00 91.75 82 LEU A C 1
ATOM 671 O O . LEU A 1 82 ? 4.433 -2.750 6.373 1.00 91.75 82 LEU A O 1
ATOM 675 N N . GLY A 1 83 ? 4.782 -4.869 7.026 1.00 91.19 83 GLY A N 1
ATOM 676 C CA . GLY A 1 83 ? 6.223 -4.734 7.236 1.00 91.19 83 GLY A CA 1
ATOM 677 C C . GLY A 1 83 ? 6.569 -3.851 8.437 1.00 91.19 83 GLY A C 1
ATOM 678 O O . GLY A 1 83 ? 7.586 -3.163 8.418 1.00 91.19 83 GLY A O 1
ATOM 679 N N . LEU A 1 84 ? 5.708 -3.818 9.459 1.00 92.69 84 LEU A N 1
ATOM 680 C CA . LEU A 1 84 ? 5.880 -2.953 10.624 1.00 92.69 84 LEU A CA 1
ATOM 681 C C . LEU A 1 84 ? 6.583 -3.676 11.775 1.00 92.69 84 LEU A C 1
ATOM 683 O O . LEU A 1 84 ? 6.318 -4.847 12.069 1.00 92.69 84 LEU A O 1
ATOM 687 N N . SER A 1 85 ? 7.439 -2.938 12.483 1.00 93.69 85 SER A N 1
ATOM 688 C CA . SER A 1 85 ? 7.956 -3.363 13.787 1.00 93.69 85 SER A CA 1
ATOM 689 C C . SER A 1 85 ? 6.826 -3.443 14.825 1.00 93.69 85 SER A C 1
ATOM 691 O O . SER A 1 85 ? 5.763 -2.849 14.641 1.00 93.69 85 SER A O 1
ATOM 693 N N . GLU A 1 86 ? 7.046 -4.147 15.937 1.00 91.56 86 GLU A N 1
ATOM 694 C CA . GLU A 1 86 ? 6.084 -4.17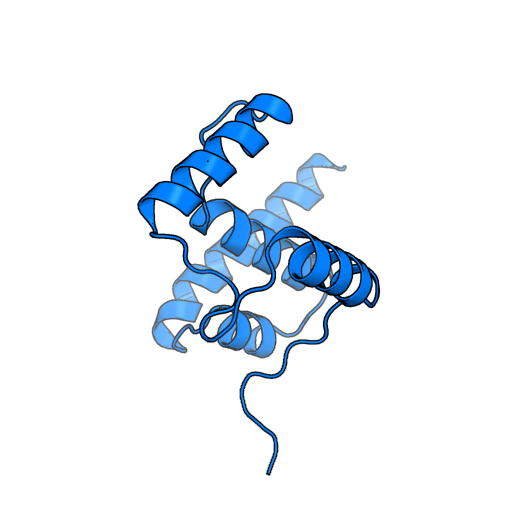5 17.052 1.00 91.56 86 GLU A CA 1
ATOM 695 C C . GLU A 1 86 ? 5.828 -2.777 17.632 1.00 91.56 86 GLU A C 1
ATOM 697 O O . GLU A 1 86 ? 4.688 -2.426 17.929 1.00 91.56 86 GLU A O 1
ATOM 702 N N . ILE A 1 87 ? 6.868 -1.941 17.703 1.00 93.75 87 ILE A N 1
ATOM 703 C CA . ILE A 1 87 ? 6.762 -0.561 18.194 1.00 93.75 87 ILE A CA 1
ATOM 704 C C . ILE A 1 87 ? 5.859 0.262 17.265 1.00 93.75 87 ILE A C 1
ATOM 706 O O . ILE A 1 87 ? 4.913 0.901 17.719 1.00 93.75 87 ILE A O 1
ATOM 710 N N . SER A 1 88 ? 6.100 0.205 15.950 1.00 92.25 88 SER A N 1
ATOM 711 C CA . SER A 1 88 ? 5.284 0.916 14.951 1.00 92.25 88 SER A CA 1
ATOM 712 C C . SER A 1 88 ? 3.848 0.380 14.871 1.00 92.25 88 SER A C 1
ATOM 714 O O . SER A 1 88 ? 2.921 1.111 14.505 1.00 92.25 88 SER A O 1
ATOM 716 N N . TRP A 1 89 ? 3.645 -0.898 15.211 1.00 95.44 89 TRP A N 1
ATOM 717 C CA . TRP A 1 89 ? 2.324 -1.516 15.243 1.00 95.44 89 TRP A CA 1
ATOM 718 C C . TRP A 1 89 ? 1.437 -0.950 16.339 1.00 95.44 89 TRP A C 1
ATOM 720 O O . TRP A 1 89 ? 0.245 -0.796 16.107 1.00 95.44 89 TRP A O 1
ATOM 730 N N . HIS A 1 90 ? 1.989 -0.600 17.501 1.00 93.00 90 HIS A N 1
ATOM 731 C CA . HIS A 1 90 ? 1.185 -0.112 18.620 1.00 93.00 90 HIS A CA 1
ATOM 732 C C . HIS A 1 90 ? 0.285 1.070 18.211 1.00 93.00 90 HIS A C 1
ATOM 734 O O . HIS A 1 90 ? -0.915 1.080 18.490 1.00 93.00 90 HIS A O 1
ATOM 740 N N . GLU A 1 91 ? 0.842 2.036 17.479 1.00 94.38 91 GLU A N 1
ATOM 741 C CA . GLU A 1 91 ? 0.081 3.170 16.950 1.00 94.38 91 GLU A CA 1
ATOM 742 C C . GLU A 1 91 ? -0.803 2.773 15.756 1.00 94.38 91 GLU A C 1
ATOM 744 O O . GLU A 1 91 ? -1.995 3.096 15.718 1.00 94.38 91 GLU A O 1
ATOM 749 N N . THR A 1 92 ? -0.233 2.060 14.780 1.00 94.00 92 THR A N 1
ATOM 750 C CA . THR A 1 92 ? -0.926 1.714 13.527 1.00 94.00 92 THR A CA 1
ATOM 751 C C . THR A 1 92 ? -2.130 0.804 13.777 1.00 94.00 92 THR A C 1
ATOM 753 O O . THR A 1 92 ? -3.229 1.086 13.302 1.00 94.00 92 THR A O 1
ATOM 756 N N . GLY A 1 93 ? -1.956 -0.250 14.575 1.00 93.75 93 GLY A N 1
ATOM 757 C CA . GLY A 1 93 ? -3.014 -1.173 14.976 1.00 93.75 93 GLY A CA 1
ATOM 758 C C . GLY A 1 93 ? -4.118 -0.473 15.766 1.00 93.75 93 GLY A C 1
ATOM 759 O O . GLY A 1 93 ? -5.297 -0.716 15.522 1.00 93.75 93 GLY A O 1
ATOM 760 N N . GLY A 1 94 ? -3.762 0.484 16.634 1.00 95.00 94 GLY A N 1
ATOM 761 C CA . GLY A 1 94 ? -4.742 1.324 17.330 1.00 95.00 94 GLY A CA 1
ATOM 762 C C . GLY A 1 94 ? -5.626 2.130 16.372 1.00 95.00 94 GLY A C 1
ATOM 763 O O . GLY A 1 94 ? -6.847 2.166 16.533 1.00 95.00 94 GLY A O 1
ATOM 764 N N . LYS A 1 95 ? -5.031 2.730 15.334 1.00 95.44 95 LYS A N 1
ATOM 765 C CA . LYS A 1 95 ? -5.770 3.443 14.278 1.00 95.44 95 LYS A CA 1
ATOM 766 C C . LYS A 1 95 ? -6.661 2.498 13.463 1.00 95.44 95 LYS A C 1
ATOM 768 O O . LYS A 1 95 ? -7.813 2.842 13.216 1.00 95.44 95 LYS A O 1
ATOM 773 N N . ILE A 1 96 ? -6.164 1.315 13.087 1.00 95.69 96 ILE A N 1
ATOM 774 C CA . ILE A 1 96 ? -6.938 0.304 12.343 1.00 95.69 96 ILE A CA 1
ATOM 775 C C . ILE A 1 96 ? -8.176 -0.129 13.138 1.00 95.69 96 ILE A C 1
ATOM 777 O O . ILE A 1 96 ? -9.279 -0.084 12.596 1.00 95.69 96 ILE A O 1
ATOM 781 N N . ARG A 1 97 ? -8.018 -0.472 14.425 1.00 94.81 97 ARG A N 1
ATOM 782 C CA . ARG A 1 97 ? -9.138 -0.842 15.309 1.00 94.81 97 ARG A CA 1
ATOM 783 C C . ARG A 1 97 ? -10.208 0.242 15.347 1.00 94.81 97 ARG A C 1
ATOM 785 O O . ARG A 1 97 ? -11.373 -0.028 15.067 1.00 94.81 97 A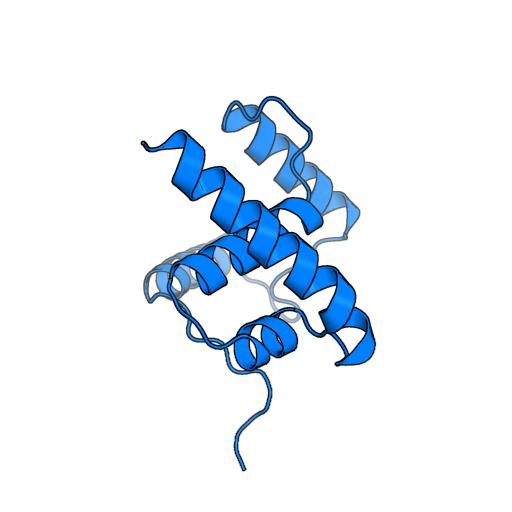RG A O 1
ATOM 792 N N . LYS A 1 98 ? -9.792 1.489 15.587 1.00 94.88 98 LYS A N 1
ATOM 793 C CA . LYS A 1 98 ? -10.696 2.644 15.626 1.00 94.88 98 LYS A CA 1
ATOM 794 C C . LYS A 1 98 ? -11.444 2.847 14.303 1.00 94.88 98 LYS A C 1
ATOM 796 O O . LYS A 1 98 ? -12.629 3.164 14.317 1.00 94.88 98 LYS A O 1
ATOM 801 N N . LEU A 1 99 ? -10.773 2.664 13.164 1.00 94.38 99 LEU A N 1
ATOM 802 C CA . LEU A 1 99 ? -11.401 2.772 11.843 1.00 94.38 99 LEU A CA 1
ATOM 803 C C . LEU A 1 99 ? -12.447 1.676 11.612 1.00 94.38 99 LEU A C 1
ATOM 805 O O . LEU A 1 99 ? -13.517 1.974 11.086 1.00 94.38 99 LEU A O 1
ATOM 809 N N . VAL A 1 100 ? -12.173 0.434 12.023 1.00 94.06 100 VAL A N 1
ATOM 810 C CA . VAL A 1 100 ? -13.158 -0.654 11.924 1.00 94.06 100 VAL A CA 1
ATOM 811 C C . VAL A 1 100 ? -14.359 -0.385 12.829 1.00 94.06 100 VAL A C 1
ATOM 813 O O . VAL A 1 100 ? -15.487 -0.461 12.354 1.00 94.06 100 VAL A O 1
ATOM 816 N N . GLU A 1 101 ? -14.142 0.034 14.079 1.00 93.19 101 GLU A N 1
ATOM 817 C CA . GLU A 1 101 ? -15.227 0.426 14.992 1.00 93.19 101 GLU A CA 1
ATOM 818 C C . GLU A 1 101 ? -16.113 1.539 14.410 1.00 93.19 101 GLU A C 1
ATOM 820 O O . GLU A 1 101 ? -17.338 1.486 14.522 1.00 93.19 101 GLU A O 1
ATOM 825 N N . MET A 1 102 ? -15.511 2.549 13.772 1.00 92.00 102 MET A N 1
ATOM 826 C CA . MET A 1 102 ? -16.248 3.626 13.103 1.00 92.00 102 MET A CA 1
ATOM 827 C C . MET A 1 102 ? -17.074 3.117 11.920 1.00 92.00 102 MET A C 1
ATOM 829 O O . MET A 1 102 ? -18.201 3.564 11.738 1.00 92.00 102 MET A O 1
ATOM 833 N N . GLN A 1 103 ? -16.543 2.185 11.124 1.00 85.44 103 GLN A N 1
ATOM 834 C CA . GLN A 1 103 ? -17.265 1.624 9.979 1.00 85.44 103 GLN A CA 1
ATOM 835 C C . GLN A 1 103 ? -18.451 0.753 10.397 1.00 85.44 103 GLN A C 1
ATOM 837 O O . GLN A 1 103 ? -19.464 0.760 9.699 1.00 85.44 103 GLN A O 1
ATOM 842 N N . THR A 1 104 ? -18.348 0.029 11.513 1.00 79.62 104 THR A N 1
ATOM 843 C CA . THR A 1 104 ? -19.457 -0.780 12.039 1.00 79.62 104 THR A CA 1
ATOM 844 C C . THR A 1 104 ? -20.604 0.107 12.523 1.00 79.62 104 THR A C 1
ATOM 846 O O . THR A 1 104 ? -21.748 -0.150 12.177 1.00 79.62 104 THR A O 1
ATOM 849 N N . LYS A 1 105 ? -20.304 1.215 13.215 1.00 73.31 105 LYS A N 1
ATOM 850 C CA . LYS A 1 105 ? -21.317 2.168 13.714 1.00 73.31 105 LYS A CA 1
ATOM 851 C C . LYS A 1 105 ? -22.079 2.927 12.625 1.00 73.31 105 LYS A C 1
ATOM 853 O O . LYS A 1 105 ? -23.136 3.467 12.901 1.00 73.31 105 LYS A O 1
ATOM 858 N N . VAL A 1 106 ? -21.523 3.036 11.419 1.00 71.50 106 VAL A N 1
ATOM 859 C CA . VAL A 1 106 ? -22.175 3.706 10.275 1.00 71.50 106 VAL A CA 1
ATOM 860 C C . VAL A 1 106 ? -23.155 2.769 9.550 1.00 71.50 106 VAL A C 1
ATOM 862 O O . VAL A 1 106 ? -23.950 3.229 8.738 1.00 71.50 106 VAL A O 1
ATOM 865 N N . GLN A 1 107 ? -23.092 1.460 9.814 1.00 55.53 107 GLN A N 1
ATOM 866 C CA . GLN A 1 107 ? -23.960 0.446 9.201 1.00 55.53 107 GLN A CA 1
ATOM 867 C C . GLN A 1 107 ? -25.167 0.056 10.077 1.00 55.53 107 GLN A C 1
ATOM 869 O O . GLN A 1 107 ? -26.006 -0.710 9.606 1.00 55.53 107 GLN A O 1
ATOM 874 N N . GLU A 1 108 ? -25.252 0.576 11.306 1.00 46.91 108 GLU A N 1
ATOM 875 C CA . GLU A 1 108 ? -26.399 0.453 12.226 1.00 46.91 108 GLU A CA 1
ATOM 876 C C .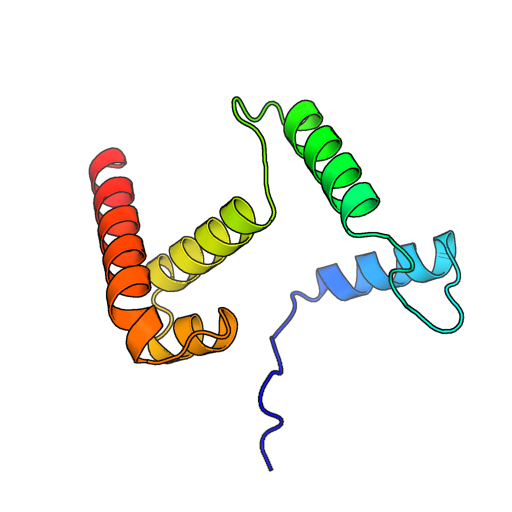 GLU A 1 108 ? -27.309 1.686 12.139 1.00 46.91 108 GLU A C 1
ATOM 878 O O . GLU A 1 108 ? -28.547 1.497 12.169 1.00 46.91 108 GLU A O 1
#

pLDDT: mean 87.89, std 13.26, range [34.19, 96.69]